Protein AF-A0AB39UW24-F1 (afdb_monomer_lite)

Foldseek 3Di:
DVVVVVLVVLLVDPDQQLVVLVVVCVVVVVVCPVVDDDDDDDPVVVVVCCCCVCPVVNPVSSVLSVVCNPDPCNVVSVLVVLVCLVVVVVVCCVPVVDDDDPVSVVVNVVSVVVSVVVVVVVVVD

InterPro domains:
  IPR000620 EamA domain [PF00892] (2-117)
  IPR037185 Multidrug transporter EmrE superfamily [SSF103481] (25-117)

Organism: NCBI:txid3142973

Radius of gyration: 18.62 Å; chains: 1; bounding box: 34×55×41 Å

pLDDT: mean 80.69, std 8.57, range [43.62, 92.12]

Secondary structure (DSSP, 8-state):
-HHHHHHHHHHH--S-HHHHHHHHHHHHHHHHHHHS---PPPHHHHHHHHHIIIIIIIIHHHHHHHHHHH-S-HHHHHHHHTTHHHHHHHHHHHHH-----HHHHHHHHHHHHHHHHHHHHHH--

Structure (mmCIF, N/CA/C/O backbone):
data_AF-A0AB39UW24-F1
#
_entry.id   AF-A0AB39UW24-F1
#
loop_
_atom_site.group_PDB
_atom_site.id
_atom_site.type_symbol
_atom_site.label_atom_id
_atom_site.label_alt_id
_atom_site.label_comp_id
_atom_site.label_asym_id
_atom_site.label_entity_id
_atom_site.label_seq_id
_atom_site.pdbx_PDB_ins_code
_atom_site.Cartn_x
_atom_site.Cartn_y
_atom_site.Cartn_z
_atom_site.occupancy
_atom_site.B_iso_or_equiv
_atom_site.auth_seq_id
_atom_site.auth_comp_id
_atom_site.auth_asym_id
_atom_site.auth_atom_id
_atom_site.pdbx_PDB_model_num
ATOM 1 N N . MET A 1 1 ? 14.152 2.242 6.340 1.00 67.06 1 MET A N 1
ATOM 2 C CA . MET A 1 1 ? 15.011 2.633 5.195 1.00 67.06 1 MET A CA 1
ATOM 3 C C . MET A 1 1 ? 14.634 1.920 3.902 1.00 67.06 1 MET A C 1
ATOM 5 O O . MET A 1 1 ? 14.429 2.619 2.922 1.00 67.06 1 MET A O 1
ATOM 9 N N . LEU A 1 2 ? 14.467 0.589 3.897 1.00 78.06 2 LEU A N 1
ATOM 10 C CA . LEU A 1 2 ? 14.086 -0.185 2.699 1.00 78.06 2 LEU A CA 1
ATOM 11 C C . LEU A 1 2 ? 12.838 0.356 1.983 1.00 78.06 2 LEU A C 1
ATOM 13 O O . LEU A 1 2 ? 12.879 0.581 0.783 1.00 78.06 2 LEU A O 1
ATOM 17 N N . TRP A 1 3 ? 11.774 0.664 2.732 1.00 74.75 3 TRP A N 1
ATOM 18 C CA . TRP A 1 3 ? 10.543 1.247 2.186 1.00 74.75 3 TRP A CA 1
ATOM 19 C C . TRP A 1 3 ? 10.775 2.591 1.479 1.00 74.75 3 TRP A C 1
ATOM 21 O O . TRP A 1 3 ? 10.417 2.765 0.322 1.00 74.75 3 TRP A O 1
ATOM 31 N N . ALA A 1 4 ? 11.425 3.545 2.150 1.00 77.31 4 ALA A N 1
ATOM 32 C CA . ALA A 1 4 ? 11.721 4.850 1.558 1.00 77.31 4 ALA A CA 1
ATOM 33 C C . ALA A 1 4 ? 12.664 4.731 0.347 1.00 77.31 4 ALA A C 1
ATOM 35 O O . ALA A 1 4 ? 12.454 5.399 -0.661 1.00 77.31 4 ALA A O 1
ATOM 36 N N . GLY A 1 5 ? 13.668 3.851 0.426 1.00 79.19 5 GLY A N 1
ATOM 37 C CA . GLY A 1 5 ? 14.586 3.568 -0.677 1.00 79.19 5 GLY A CA 1
ATOM 38 C C . GLY A 1 5 ? 13.876 2.974 -1.891 1.00 79.19 5 GLY A C 1
ATOM 39 O O . GLY A 1 5 ? 14.118 3.428 -3.006 1.00 79.19 5 GLY A O 1
ATOM 40 N N . TYR A 1 6 ? 12.949 2.039 -1.668 1.00 81.75 6 TYR A N 1
ATOM 41 C CA . TYR A 1 6 ? 12.094 1.481 -2.713 1.00 81.75 6 TYR A CA 1
ATOM 42 C C . TYR A 1 6 ? 11.327 2.584 -3.446 1.00 81.75 6 TYR A C 1
ATOM 44 O O . TYR A 1 6 ? 11.402 2.669 -4.667 1.00 81.75 6 TYR A O 1
ATOM 52 N N . TRP A 1 7 ? 10.662 3.487 -2.718 1.00 76.56 7 TRP A N 1
ATOM 53 C CA . TRP A 1 7 ? 9.908 4.578 -3.343 1.00 76.56 7 TRP A CA 1
ATOM 54 C C . TRP A 1 7 ? 10.796 5.533 -4.137 1.00 76.56 7 TRP A C 1
ATOM 56 O O . TRP A 1 7 ? 10.431 5.936 -5.239 1.00 76.56 7 TRP A O 1
ATOM 66 N N . ILE A 1 8 ? 11.980 5.862 -3.617 1.00 78.31 8 ILE A N 1
ATOM 67 C CA . ILE A 1 8 ? 12.952 6.705 -4.326 1.00 78.31 8 ILE A CA 1
ATOM 68 C C . ILE A 1 8 ? 13.434 6.014 -5.609 1.00 78.31 8 ILE A C 1
ATOM 70 O O . ILE A 1 8 ? 13.535 6.666 -6.649 1.00 78.31 8 ILE A O 1
ATOM 74 N N . ALA A 1 9 ? 13.708 4.709 -5.557 1.00 79.06 9 ALA A N 1
ATOM 75 C CA . ALA A 1 9 ? 14.074 3.925 -6.733 1.00 79.06 9 ALA A CA 1
ATOM 76 C C . ALA A 1 9 ? 12.922 3.870 -7.752 1.00 79.06 9 ALA A C 1
ATOM 78 O O . ALA A 1 9 ? 13.152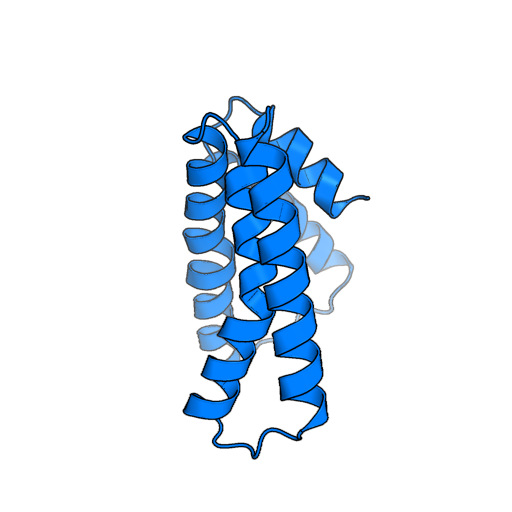 4.119 -8.930 1.00 79.06 9 ALA A O 1
ATOM 79 N N . CYS A 1 10 ? 11.682 3.664 -7.296 1.00 76.00 10 CYS A N 1
ATOM 80 C CA . CYS A 1 10 ? 10.484 3.642 -8.139 1.00 76.00 10 CYS A CA 1
ATOM 81 C C . CYS A 1 10 ? 10.245 4.972 -8.868 1.00 76.00 10 CYS A C 1
ATOM 83 O O . CYS A 1 10 ? 9.841 4.976 -10.025 1.00 76.00 10 CYS A O 1
ATOM 85 N N . VAL A 1 11 ? 10.514 6.109 -8.215 1.00 73.94 11 VAL A N 1
ATOM 86 C CA . VAL A 1 11 ? 10.411 7.438 -8.847 1.00 73.94 11 VAL A CA 1
ATOM 87 C C . VAL A 1 11 ? 11.488 7.641 -9.918 1.00 73.94 11 VAL A C 1
ATOM 89 O O . VAL A 1 11 ? 11.248 8.338 -10.902 1.00 73.94 11 VAL A O 1
ATOM 92 N N . ARG A 1 12 ? 12.669 7.035 -9.744 1.00 75.69 12 ARG A N 1
ATOM 93 C CA . ARG A 1 12 ? 13.775 7.104 -10.713 1.00 75.69 12 ARG A CA 1
ATOM 94 C C . ARG A 1 12 ? 13.624 6.128 -11.879 1.00 75.69 12 ARG A C 1
ATOM 96 O O . ARG A 1 12 ? 14.318 6.297 -12.876 1.00 75.69 12 ARG A O 1
ATOM 103 N N . ASP A 1 13 ? 12.755 5.128 -11.765 1.00 78.56 13 ASP A N 1
ATOM 104 C CA . ASP A 1 13 ? 12.553 4.134 -12.814 1.00 78.56 13 ASP A CA 1
ATOM 105 C C . ASP A 1 13 ? 11.731 4.728 -13.987 1.00 78.56 13 ASP A C 1
ATOM 107 O O . ASP A 1 13 ? 10.604 5.214 -13.799 1.00 78.56 13 ASP A O 1
ATOM 111 N N . PRO A 1 14 ? 12.271 4.739 -15.223 1.00 74.81 14 PRO A N 1
ATOM 112 C CA . PRO A 1 14 ? 11.542 5.211 -16.396 1.00 74.81 14 PRO A CA 1
ATOM 113 C C . PRO A 1 14 ? 10.427 4.252 -16.845 1.00 74.81 14 PRO A C 1
ATOM 115 O O . PRO A 1 14 ? 9.535 4.687 -17.584 1.00 74.81 14 PRO A O 1
ATOM 118 N N . ARG A 1 15 ? 10.427 2.991 -16.396 1.00 80.88 15 ARG A N 1
ATOM 119 C CA . ARG A 1 15 ? 9.470 1.965 -16.837 1.00 80.88 15 ARG A CA 1
ATOM 120 C C . ARG A 1 15 ? 8.017 2.308 -16.467 1.00 80.88 15 ARG A C 1
ATOM 122 O O . ARG A 1 15 ? 7.766 2.999 -15.473 1.00 80.88 15 ARG A O 1
ATOM 129 N N . PRO A 1 16 ? 7.029 1.832 -17.245 1.00 81.38 16 PRO A N 1
ATOM 130 C CA . PRO A 1 16 ? 5.624 1.897 -16.865 1.00 81.38 16 PRO A CA 1
ATOM 131 C C . PRO A 1 16 ? 5.368 1.212 -15.507 1.00 81.38 16 PRO A C 1
ATOM 133 O O . PRO A 1 16 ? 5.892 0.122 -15.267 1.00 81.38 16 PRO A O 1
ATOM 136 N N . PRO A 1 17 ? 4.523 1.782 -14.623 1.00 80.06 17 PRO A N 1
ATOM 137 C CA . PRO A 1 17 ? 4.255 1.218 -13.294 1.00 80.06 17 PRO A CA 1
ATOM 138 C C . PRO A 1 17 ? 3.759 -0.235 -13.309 1.00 80.06 17 PRO A C 1
ATOM 140 O O . PRO A 1 17 ? 4.081 -1.010 -12.414 1.00 80.06 17 PRO A O 1
ATOM 143 N N . VAL A 1 18 ? 2.999 -0.611 -14.342 1.00 84.06 18 VAL A N 1
ATOM 144 C CA . VAL A 1 18 ? 2.462 -1.969 -14.519 1.00 84.06 18 VAL A CA 1
ATOM 145 C C . VAL A 1 18 ? 3.581 -2.987 -14.756 1.00 84.06 18 VAL A C 1
ATOM 147 O O . VAL A 1 18 ? 3.549 -4.073 -14.183 1.00 84.06 18 VAL A O 1
ATOM 150 N N . GLU A 1 19 ? 4.602 -2.632 -15.541 1.00 84.06 19 GLU A N 1
ATOM 151 C CA . GLU A 1 19 ? 5.755 -3.504 -15.799 1.00 84.06 19 GLU A CA 1
ATOM 152 C C . GLU A 1 19 ? 6.600 -3.696 -14.537 1.00 84.06 19 GLU A C 1
ATOM 154 O O . GLU A 1 19 ? 7.004 -4.817 -14.222 1.00 84.06 19 GLU A O 1
ATOM 159 N N . GLY A 1 20 ? 6.811 -2.620 -13.770 1.00 82.69 20 GLY A N 1
ATOM 160 C CA . GLY A 1 20 ? 7.492 -2.697 -12.477 1.00 82.69 20 GLY A CA 1
ATOM 161 C C . GLY A 1 20 ? 6.737 -3.583 -11.483 1.00 82.69 20 GLY A C 1
ATOM 162 O O . GLY A 1 20 ? 7.339 -4.412 -10.801 1.00 82.69 20 GLY A O 1
ATOM 163 N N . LEU A 1 21 ? 5.408 -3.469 -11.427 1.00 83.19 21 LEU A N 1
ATOM 164 C CA . LEU A 1 21 ? 4.577 -4.314 -10.571 1.00 83.19 21 LEU A CA 1
ATOM 165 C C . LEU A 1 21 ? 4.634 -5.791 -10.997 1.00 83.19 21 LEU A C 1
ATOM 167 O O . LEU A 1 21 ? 4.812 -6.664 -10.148 1.00 83.19 21 LEU A O 1
ATOM 171 N N . PHE A 1 22 ? 4.563 -6.075 -12.301 1.00 87.25 22 PHE A N 1
ATOM 172 C CA . PHE A 1 22 ? 4.691 -7.435 -12.828 1.00 87.25 22 PHE A CA 1
ATOM 173 C C . PHE A 1 22 ? 6.037 -8.072 -12.453 1.00 87.25 22 PHE A C 1
ATOM 175 O O . PHE A 1 22 ? 6.073 -9.217 -12.007 1.00 87.25 22 PHE A O 1
ATOM 182 N N . GLN A 1 23 ? 7.137 -7.322 -12.553 1.00 85.19 23 GLN A N 1
ATOM 183 C CA . GLN A 1 23 ? 8.465 -7.797 -12.147 1.00 85.19 23 GLN A CA 1
ATOM 184 C C . GLN A 1 23 ? 8.556 -8.076 -10.641 1.00 85.19 23 GLN A C 1
ATOM 186 O O . GLN A 1 23 ? 9.157 -9.076 -10.245 1.00 85.19 23 GLN A O 1
ATOM 191 N N . ASN A 1 24 ? 7.925 -7.241 -9.807 1.00 86.56 24 ASN A N 1
ATOM 192 C CA . ASN A 1 24 ? 7.846 -7.487 -8.365 1.00 86.56 24 ASN A CA 1
ATOM 193 C C . ASN A 1 24 ? 7.109 -8.800 -8.067 1.00 86.56 24 ASN A C 1
ATOM 195 O O . ASN A 1 24 ? 7.619 -9.609 -7.295 1.00 86.56 24 ASN A O 1
ATOM 199 N N . PHE A 1 25 ? 5.968 -9.064 -8.716 1.00 86.69 25 PHE A N 1
ATOM 200 C CA . PHE A 1 25 ? 5.264 -10.344 -8.568 1.00 86.69 25 PHE A CA 1
ATOM 201 C C . PHE A 1 25 ? 6.088 -11.527 -9.084 1.00 86.69 25 PHE A C 1
ATOM 203 O O . PHE A 1 25 ? 6.168 -12.553 -8.408 1.00 86.69 25 PHE A O 1
ATOM 210 N N . LEU A 1 26 ? 6.750 -11.379 -10.234 1.00 90.19 26 LEU A N 1
ATOM 211 C CA . LEU A 1 26 ? 7.577 -12.431 -10.825 1.00 90.19 26 LEU A CA 1
ATOM 212 C C . LEU A 1 26 ? 8.752 -12.826 -9.919 1.00 90.19 26 LEU A C 1
ATOM 214 O O . LEU A 1 26 ? 9.105 -13.999 -9.868 1.00 90.19 26 LEU A O 1
ATOM 218 N N . MET A 1 27 ? 9.340 -11.872 -9.191 1.00 88.94 27 MET A N 1
ATOM 219 C CA . MET A 1 27 ? 10.379 -12.163 -8.198 1.00 88.94 27 MET A CA 1
ATOM 220 C C . MET A 1 27 ? 9.814 -12.652 -6.860 1.00 88.94 27 MET A C 1
ATOM 222 O O . MET A 1 27 ? 10.409 -13.526 -6.230 1.00 88.94 27 MET A O 1
ATOM 226 N N . ALA A 1 28 ? 8.670 -12.123 -6.423 1.00 87.38 28 ALA A N 1
ATOM 227 C CA . ALA A 1 28 ? 8.075 -12.473 -5.137 1.00 87.38 28 ALA A CA 1
ATOM 228 C C . ALA A 1 28 ? 7.497 -13.896 -5.116 1.00 87.38 28 ALA A C 1
ATOM 230 O O . ALA A 1 28 ? 7.687 -14.599 -4.130 1.00 87.38 28 ALA A O 1
ATOM 231 N N . ILE A 1 29 ? 6.834 -14.349 -6.186 1.00 87.62 29 ILE A N 1
ATOM 232 C CA . ILE A 1 29 ? 6.206 -15.683 -6.260 1.00 87.62 29 ILE A CA 1
ATOM 233 C C . ILE A 1 29 ? 7.201 -16.835 -6.014 1.00 87.62 29 ILE A C 1
ATOM 235 O O . ILE A 1 29 ? 6.939 -17.641 -5.120 1.00 87.62 29 ILE A O 1
ATOM 239 N N . PRO A 1 30 ? 8.336 -16.954 -6.736 1.00 88.06 30 PRO A N 1
ATOM 240 C CA . PRO A 1 30 ? 9.279 -18.046 -6.508 1.00 88.06 30 PRO A CA 1
ATOM 241 C C . PRO A 1 30 ? 9.942 -17.944 -5.134 1.00 88.06 30 PRO A C 1
ATOM 243 O O . PRO A 1 30 ? 10.154 -18.964 -4.485 1.00 88.06 30 PRO A O 1
ATOM 246 N N . LEU A 1 31 ? 10.215 -16.727 -4.651 1.00 88.38 31 LEU A N 1
ATOM 247 C CA . LEU A 1 31 ? 10.762 -16.531 -3.312 1.00 88.38 31 LEU A CA 1
ATOM 248 C C . LEU A 1 31 ? 9.765 -17.000 -2.241 1.00 88.38 31 LEU A C 1
ATOM 250 O O . LEU A 1 31 ? 10.136 -17.745 -1.341 1.00 88.38 31 LEU A O 1
ATOM 254 N N . LEU A 1 32 ? 8.487 -16.646 -2.368 1.00 87.31 32 LEU A N 1
ATOM 255 C CA . LEU A 1 32 ? 7.432 -17.112 -1.468 1.00 87.31 32 LEU A CA 1
ATOM 256 C C . LEU A 1 32 ? 7.263 -18.633 -1.525 1.00 87.31 32 LEU A C 1
ATOM 258 O O . LEU A 1 32 ? 7.122 -19.257 -0.478 1.00 87.31 32 LEU A O 1
ATOM 262 N N . ALA A 1 33 ? 7.338 -19.238 -2.712 1.00 85.50 33 ALA A N 1
ATOM 263 C CA . ALA A 1 33 ? 7.214 -20.686 -2.886 1.00 85.50 33 ALA A CA 1
ATOM 264 C C . ALA A 1 33 ? 8.337 -21.486 -2.198 1.00 85.50 33 ALA A C 1
ATOM 266 O O . ALA A 1 33 ? 8.116 -22.627 -1.799 1.00 85.50 33 ALA A O 1
ATOM 267 N N . VAL A 1 34 ? 9.531 -20.901 -2.040 1.00 88.31 34 VAL A N 1
ATOM 268 C CA . VAL A 1 34 ? 10.648 -21.532 -1.311 1.00 88.31 34 VAL A CA 1
ATOM 269 C C . VAL A 1 34 ? 10.438 -21.479 0.205 1.00 88.31 34 VAL A C 1
ATOM 271 O O . VAL A 1 34 ? 10.807 -22.415 0.911 1.00 88.31 34 VAL A O 1
ATOM 274 N N . TRP A 1 35 ? 9.858 -20.392 0.714 1.00 86.81 35 TRP A N 1
ATOM 275 C CA . TRP A 1 35 ? 9.751 -20.135 2.155 1.00 86.81 35 TRP A CA 1
ATOM 276 C C . TRP A 1 35 ? 8.430 -20.601 2.774 1.00 86.81 35 TRP A C 1
ATOM 278 O O . TRP A 1 35 ? 8.380 -20.883 3.972 1.00 86.81 35 TRP A O 1
ATOM 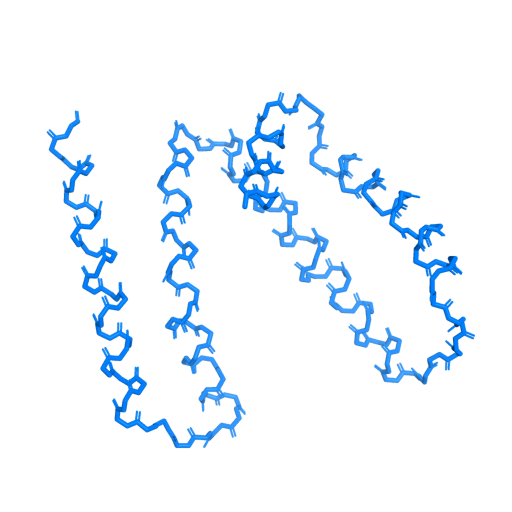288 N N . VAL A 1 36 ? 7.363 -20.697 1.982 1.00 86.50 36 VAL A N 1
ATOM 289 C CA . VAL A 1 36 ? 6.023 -21.064 2.447 1.00 86.50 36 VAL A CA 1
ATOM 290 C C . VAL A 1 36 ? 5.667 -22.458 1.947 1.00 86.50 36 VAL A C 1
ATOM 292 O O . VAL A 1 36 ? 5.787 -22.762 0.764 1.00 86.50 36 VAL A O 1
ATOM 295 N N . ARG A 1 37 ? 5.173 -23.314 2.849 1.00 83.81 37 ARG A N 1
ATOM 296 C CA . ARG A 1 37 ? 4.556 -24.591 2.468 1.00 83.81 37 ARG A CA 1
ATOM 297 C C . ARG A 1 37 ? 3.253 -24.289 1.716 1.00 83.81 37 ARG A C 1
ATOM 299 O O . ARG A 1 37 ? 2.363 -23.691 2.323 1.00 83.81 37 ARG A O 1
ATOM 306 N N . PRO A 1 38 ? 3.106 -24.688 0.441 1.00 77.44 38 PRO A N 1
ATOM 307 C CA . PRO A 1 38 ? 1.863 -24.467 -0.279 1.00 77.44 38 PRO A CA 1
ATOM 308 C C . PRO A 1 38 ? 0.744 -25.265 0.396 1.00 77.44 38 PRO A C 1
ATOM 310 O O . PRO A 1 38 ? 0.779 -26.493 0.451 1.00 77.44 38 PRO A O 1
ATOM 313 N N . GLN A 1 39 ? -0.231 -24.539 0.930 1.00 81.88 39 GLN A N 1
ATOM 314 C CA . GLN A 1 39 ? -1.491 -25.071 1.431 1.00 81.88 39 GLN A CA 1
ATOM 315 C C . GLN A 1 39 ? -2.598 -24.645 0.471 1.00 81.88 39 GLN A C 1
ATOM 317 O O . GLN A 1 39 ? -2.591 -23.512 -0.014 1.00 81.88 39 GLN A O 1
ATOM 322 N N . TRP A 1 40 ? -3.524 -25.552 0.173 1.00 82.19 40 TRP A N 1
ATOM 323 C CA . TRP A 1 40 ? -4.673 -25.235 -0.665 1.00 82.19 40 TRP A CA 1
ATOM 324 C C . TRP A 1 40 ? -5.617 -24.323 0.122 1.00 82.19 40 TRP A C 1
ATOM 326 O O . TRP A 1 40 ? -6.077 -24.732 1.188 1.00 82.19 40 TRP A O 1
ATOM 336 N N . PRO A 1 41 ? -5.865 -23.086 -0.341 1.00 84.31 41 PRO A N 1
ATOM 337 C CA . P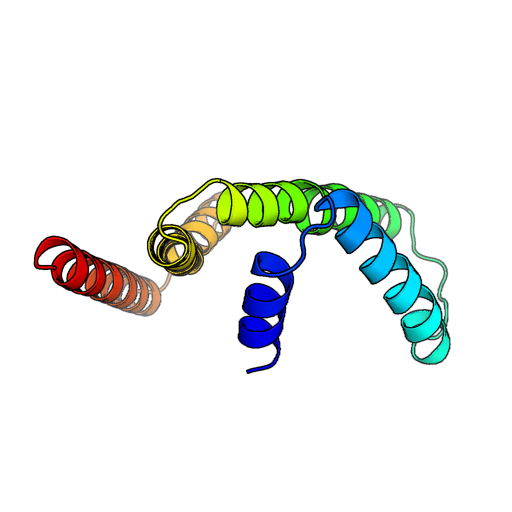RO A 1 41 ? -6.746 -22.175 0.367 1.00 84.31 41 PRO A CA 1
ATOM 338 C C . PRO A 1 41 ? -8.206 -22.587 0.172 1.00 84.31 41 PRO A C 1
ATOM 340 O O . PRO A 1 41 ? -8.602 -23.023 -0.911 1.00 84.31 41 PRO A O 1
ATOM 343 N N . ASP A 1 42 ? -9.022 -22.365 1.198 1.00 92.06 42 ASP A N 1
ATOM 344 C CA . ASP A 1 42 ? -10.472 -22.447 1.061 1.00 92.06 42 ASP A CA 1
ATOM 345 C C . ASP A 1 42 ? -10.993 -21.361 0.103 1.00 92.06 42 ASP A C 1
ATOM 347 O O . ASP A 1 42 ? -10.377 -20.307 -0.078 1.00 92.06 42 ASP A O 1
ATOM 351 N N . LEU A 1 43 ? -12.175 -21.581 -0.481 1.00 91.25 43 LEU A N 1
ATOM 352 C CA . LEU A 1 43 ? -12.830 -20.634 -1.399 1.00 91.25 43 LEU A CA 1
ATOM 353 C C . LEU A 1 43 ? -12.911 -19.186 -0.862 1.00 91.25 43 LEU A C 1
ATOM 355 O O . LEU A 1 43 ? -12.573 -18.268 -1.614 1.00 91.25 43 LEU A O 1
ATOM 359 N N . PRO A 1 44 ? -13.287 -18.935 0.411 1.00 92.06 44 PRO A N 1
ATOM 360 C CA . PRO A 1 44 ? -13.292 -17.580 0.966 1.00 92.06 44 PRO A CA 1
ATOM 361 C C . PRO A 1 44 ? -11.890 -16.968 1.055 1.00 92.06 44 PRO A C 1
ATOM 363 O O . PRO A 1 44 ? -11.713 -15.781 0.783 1.00 92.06 44 PRO A O 1
ATOM 366 N N . ALA A 1 45 ? -10.883 -17.779 1.393 1.00 88.12 45 ALA A N 1
ATOM 367 C CA . ALA A 1 45 ? -9.496 -17.333 1.466 1.00 88.12 45 ALA A CA 1
ATOM 368 C C . ALA A 1 45 ? -8.956 -16.976 0.073 1.00 88.12 45 ALA A C 1
ATOM 370 O O . ALA A 1 45 ? -8.275 -15.963 -0.081 1.00 88.12 45 ALA A O 1
ATOM 371 N N . LEU A 1 46 ? -9.319 -17.749 -0.956 1.00 90.06 46 LEU A N 1
ATOM 372 C CA . LEU A 1 46 ? -8.975 -17.445 -2.343 1.00 90.06 46 LEU A CA 1
ATOM 373 C C . LEU A 1 46 ? -9.641 -16.146 -2.824 1.00 90.06 46 LEU A C 1
ATOM 375 O O . LEU A 1 46 ? -8.9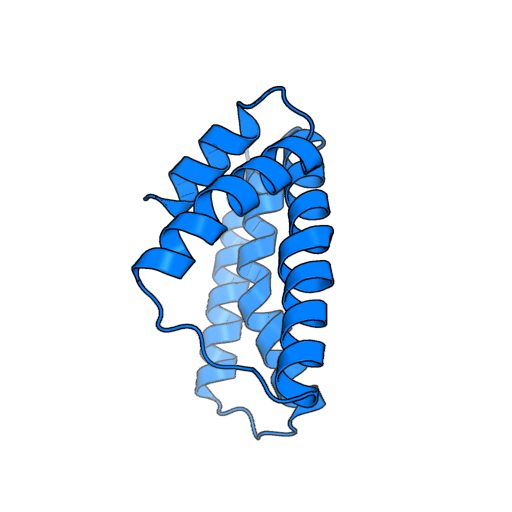77 -15.307 -3.431 1.00 90.06 46 LEU A O 1
ATOM 379 N N . ALA A 1 47 ? -10.929 -15.953 -2.526 1.00 92.12 47 ALA A N 1
ATOM 380 C CA . ALA A 1 47 ? -11.650 -14.732 -2.883 1.00 92.12 47 ALA A CA 1
ATOM 381 C C . ALA A 1 47 ? -11.047 -13.489 -2.202 1.00 92.12 47 ALA A C 1
ATOM 383 O O . ALA A 1 47 ? -10.833 -12.469 -2.859 1.00 92.12 47 ALA A O 1
ATOM 384 N N . GLY A 1 48 ? -10.704 -13.593 -0.913 1.00 91.12 48 GLY A N 1
ATOM 385 C CA . GLY A 1 48 ? -10.014 -12.530 -0.179 1.00 91.12 48 GLY A CA 1
ATOM 386 C C . GLY A 1 48 ? -8.629 -12.224 -0.754 1.00 91.12 48 GLY A C 1
ATOM 387 O O . GLY A 1 48 ? -8.299 -11.061 -0.976 1.00 91.12 48 GLY A O 1
ATOM 388 N N . ALA A 1 49 ? -7.843 -13.256 -1.074 1.00 88.25 49 ALA A N 1
ATOM 389 C CA . ALA A 1 49 ? -6.522 -13.091 -1.679 1.00 88.25 49 ALA A CA 1
ATOM 390 C C . ALA A 1 49 ? -6.587 -12.407 -3.054 1.00 88.25 49 ALA A C 1
ATOM 392 O O . ALA A 1 49 ? -5.769 -11.533 -3.341 1.00 88.25 49 ALA A O 1
ATOM 393 N N . LEU A 1 50 ? -7.574 -12.755 -3.886 1.00 89.94 50 LEU A N 1
ATOM 394 C CA . LEU A 1 50 ? -7.802 -12.093 -5.173 1.00 89.94 50 LEU A CA 1
ATOM 395 C C . LEU A 1 50 ? -8.211 -10.629 -4.993 1.00 89.94 50 LEU A C 1
ATOM 397 O O . LEU A 1 50 ? -7.681 -9.764 -5.687 1.00 89.94 50 LEU A O 1
ATOM 401 N N . TYR A 1 51 ? -9.103 -10.334 -4.044 1.00 91.81 51 TYR A N 1
ATOM 402 C CA . TYR A 1 51 ? -9.510 -8.961 -3.750 1.00 91.81 51 TYR A CA 1
ATOM 403 C C . TYR A 1 51 ? -8.319 -8.101 -3.300 1.00 91.81 51 TYR A C 1
ATOM 405 O O . TYR A 1 51 ? -8.040 -7.070 -3.914 1.00 91.81 51 TYR A O 1
ATOM 413 N N . VAL A 1 52 ? -7.568 -8.555 -2.293 1.00 89.88 52 VAL A N 1
ATOM 414 C CA . VAL A 1 52 ? -6.395 -7.838 -1.764 1.00 89.88 52 VAL A CA 1
ATOM 415 C C . VAL A 1 52 ? -5.305 -7.711 -2.832 1.00 89.88 52 VAL A C 1
ATOM 417 O O . VAL A 1 52 ? -4.738 -6.636 -3.029 1.00 89.88 52 VAL A O 1
ATOM 420 N N . GLY A 1 53 ? -5.032 -8.785 -3.575 1.00 88.31 53 GLY A N 1
ATOM 421 C CA . GLY A 1 53 ? -4.016 -8.795 -4.625 1.00 88.31 53 GLY A CA 1
ATOM 422 C C . GLY A 1 53 ? -4.340 -7.842 -5.776 1.00 88.31 53 GLY A C 1
ATOM 423 O O . GLY A 1 53 ? -3.483 -7.062 -6.188 1.00 88.31 53 GLY A O 1
ATOM 424 N N . CYS A 1 54 ? -5.575 -7.864 -6.284 1.00 88.00 54 CYS A N 1
ATOM 425 C CA . CYS A 1 54 ? -5.970 -7.036 -7.422 1.00 88.00 54 CYS A CA 1
ATOM 426 C C . CYS A 1 54 ? -6.253 -5.584 -7.029 1.00 88.00 54 CYS A C 1
ATOM 428 O O . CYS A 1 54 ? -5.762 -4.676 -7.700 1.00 88.00 54 CYS A O 1
ATOM 430 N N . PHE A 1 55 ? -7.030 -5.343 -5.971 1.00 88.06 55 PHE A N 1
ATOM 431 C CA . PHE A 1 55 ? -7.454 -3.991 -5.605 1.00 88.06 55 PHE A CA 1
ATOM 432 C C . PHE A 1 55 ? -6.436 -3.292 -4.708 1.00 88.06 55 PHE A C 1
ATOM 434 O O . PHE A 1 55 ? -5.929 -2.232 -5.083 1.00 88.06 55 PHE A O 1
ATOM 441 N N . GLU A 1 56 ? -6.107 -3.867 -3.552 1.00 84.12 56 GLU A N 1
ATOM 442 C CA . GLU A 1 56 ? -5.267 -3.184 -2.559 1.00 84.12 56 GLU A CA 1
ATOM 443 C C . GLU A 1 56 ? -3.804 -3.098 -2.995 1.00 84.12 56 GLU A C 1
ATOM 445 O O . GLU A 1 56 ? -3.209 -2.024 -2.953 1.00 84.12 56 GLU A O 1
ATOM 450 N N . MET A 1 57 ? -3.225 -4.201 -3.465 1.00 83.94 57 MET A N 1
ATOM 451 C CA . MET A 1 57 ? -1.803 -4.245 -3.826 1.00 83.94 57 MET A CA 1
ATOM 452 C C . MET A 1 57 ? -1.549 -4.045 -5.323 1.00 83.94 57 MET A C 1
ATOM 454 O O . MET A 1 57 ? -0.454 -3.643 -5.705 1.00 83.94 57 MET A O 1
ATOM 458 N N . GLY A 1 58 ? -2.538 -4.290 -6.183 1.00 86.50 58 GLY A N 1
ATOM 459 C CA . GLY A 1 58 ? -2.413 -4.125 -7.630 1.00 86.50 58 GLY A CA 1
ATOM 460 C C . GLY A 1 58 ? -2.776 -2.716 -8.093 1.00 86.50 58 GLY A C 1
ATOM 461 O O . GLY A 1 58 ? -1.914 -1.871 -8.349 1.00 86.50 58 GLY A O 1
ATOM 462 N N . LEU A 1 59 ? -4.080 -2.459 -8.198 1.00 87.38 59 LEU A N 1
ATOM 463 C CA . LEU A 1 59 ? -4.636 -1.220 -8.737 1.00 87.38 59 LEU A CA 1
ATOM 464 C C . LEU A 1 59 ? -4.216 0.002 -7.917 1.00 87.38 59 LEU A C 1
ATOM 466 O O . LEU A 1 59 ? -3.723 0.981 -8.479 1.00 87.38 59 LEU A O 1
ATOM 470 N N . THR A 1 60 ? -4.370 -0.060 -6.592 1.00 86.75 60 THR A N 1
ATOM 471 C CA . THR A 1 60 ? -4.035 1.066 -5.705 1.00 86.75 60 THR A CA 1
ATOM 472 C C . THR A 1 60 ? -2.550 1.418 -5.799 1.00 86.75 60 THR A C 1
ATOM 474 O O . THR A 1 60 ? -2.185 2.593 -5.801 1.00 86.75 60 THR A O 1
ATOM 477 N N . PHE A 1 61 ? -1.687 0.416 -5.970 1.00 83.94 61 PHE A N 1
ATOM 478 C CA . PHE A 1 61 ? -0.250 0.615 -6.109 1.00 83.94 61 PHE A CA 1
ATOM 479 C C . PHE A 1 61 ? 0.129 1.272 -7.437 1.00 83.94 61 PHE A C 1
ATOM 481 O O . PHE A 1 61 ? 0.917 2.218 -7.460 1.00 83.94 61 PHE A O 1
ATOM 488 N N . VAL A 1 62 ? -0.477 0.829 -8.544 1.00 85.31 62 VAL A N 1
ATOM 489 C CA . VAL A 1 62 ? -0.296 1.465 -9.859 1.00 85.31 62 VAL A CA 1
ATOM 490 C C . VAL A 1 62 ? -0.760 2.917 -9.822 1.00 85.31 62 VAL A C 1
ATOM 492 O O . VAL A 1 62 ? -0.039 3.795 -10.303 1.00 85.31 62 VAL A O 1
ATOM 495 N N . LEU A 1 63 ? -1.925 3.189 -9.227 1.00 85.62 63 LEU A N 1
ATOM 496 C CA . LEU A 1 63 ? -2.441 4.550 -9.058 1.00 85.62 63 LEU A CA 1
ATOM 497 C C . LEU A 1 63 ? -1.488 5.406 -8.224 1.00 85.62 63 LEU A C 1
ATOM 499 O O . LEU A 1 63 ? -1.185 6.537 -8.600 1.00 85.62 63 LEU A O 1
ATOM 503 N N . TRP A 1 64 ? -0.966 4.853 -7.133 1.00 84.00 64 TRP A N 1
ATOM 504 C CA . TRP A 1 64 ? -0.032 5.538 -6.253 1.00 84.00 64 TRP A CA 1
ATOM 505 C C . TRP A 1 64 ? 1.297 5.879 -6.947 1.00 84.00 64 TRP A C 1
ATOM 507 O O . TRP A 1 64 ? 1.724 7.037 -6.930 1.00 84.00 64 TRP A O 1
ATOM 517 N N . VAL A 1 65 ? 1.931 4.911 -7.621 1.00 79.88 65 VAL A N 1
ATOM 518 C CA . VAL A 1 65 ? 3.167 5.150 -8.391 1.00 79.88 65 VAL A CA 1
ATOM 519 C C . VAL A 1 65 ? 2.909 6.165 -9.506 1.00 79.88 65 VAL A C 1
ATOM 521 O O . VAL A 1 65 ? 3.714 7.072 -9.719 1.00 79.88 65 VAL A O 1
ATOM 524 N N . SER A 1 66 ? 1.771 6.060 -10.193 1.00 81.44 66 SER A N 1
ATOM 525 C CA . SER A 1 66 ? 1.386 7.009 -11.244 1.00 81.44 66 SER A CA 1
ATOM 526 C C . SER A 1 66 ? 1.221 8.424 -10.688 1.00 81.44 66 SER A C 1
ATOM 528 O O . SER A 1 66 ? 1.750 9.375 -11.263 1.00 81.44 66 SER A O 1
ATOM 530 N N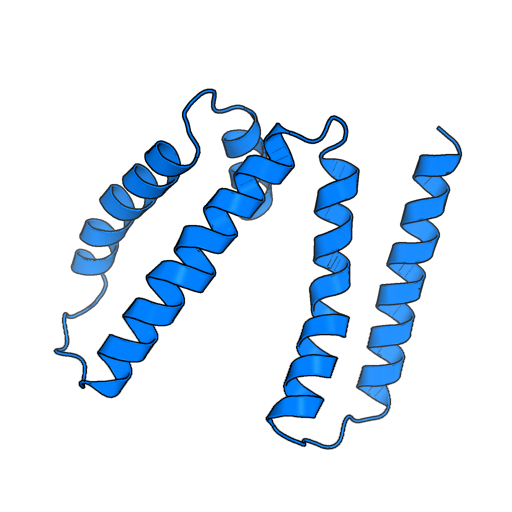 . ALA A 1 67 ? 0.565 8.576 -9.535 1.00 82.19 67 ALA A N 1
ATOM 531 C CA . ALA A 1 67 ? 0.401 9.863 -8.867 1.00 82.19 67 ALA A CA 1
ATOM 532 C C . ALA A 1 67 ? 1.754 10.474 -8.469 1.00 82.19 67 ALA A C 1
ATOM 534 O O . ALA A 1 67 ? 1.979 11.666 -8.702 1.00 82.19 67 ALA A O 1
ATOM 535 N N . LEU A 1 68 ? 2.675 9.660 -7.935 1.00 78.31 68 LEU A N 1
ATOM 536 C CA . LEU A 1 68 ? 4.034 10.094 -7.597 1.00 78.31 68 LEU A CA 1
ATOM 537 C C . LEU A 1 68 ? 4.810 10.609 -8.817 1.00 78.31 68 LEU A C 1
ATOM 539 O O . LEU A 1 68 ? 5.532 11.594 -8.684 1.00 78.31 68 LEU A O 1
ATOM 543 N N . ARG A 1 69 ? 4.647 9.988 -9.993 1.00 74.19 69 ARG A N 1
ATOM 544 C CA . ARG A 1 69 ? 5.312 10.421 -11.239 1.00 74.19 69 ARG A CA 1
ATOM 545 C C . ARG A 1 69 ? 4.682 11.674 -11.850 1.00 74.19 69 ARG A C 1
ATOM 547 O O . ARG A 1 69 ? 5.393 12.493 -12.421 1.00 74.19 69 ARG A O 1
ATOM 554 N N . LEU A 1 70 ? 3.361 11.828 -11.741 1.00 75.56 70 LEU A N 1
ATOM 555 C CA . LEU A 1 70 ? 2.626 12.967 -12.310 1.00 75.56 70 LEU A CA 1
ATOM 556 C C . LEU A 1 70 ? 2.761 14.249 -11.477 1.00 75.56 70 LEU A C 1
ATOM 558 O O . LEU A 1 70 ? 2.579 15.355 -11.987 1.00 75.56 70 LEU A O 1
ATOM 562 N N . THR A 1 71 ? 3.071 14.127 -10.189 1.00 75.81 71 THR A N 1
ATOM 563 C CA . THR A 1 71 ? 3.193 15.275 -9.292 1.00 75.81 71 THR A CA 1
ATOM 564 C C . THR A 1 71 ? 4.601 15.868 -9.308 1.00 75.81 71 THR A C 1
ATOM 566 O O . THR A 1 71 ? 5.580 15.198 -9.000 1.00 75.81 71 THR A O 1
ATOM 569 N N . ARG A 1 72 ? 4.699 17.185 -9.541 1.00 61.53 72 ARG A N 1
ATOM 570 C CA . ARG A 1 72 ? 5.966 17.948 -9.462 1.00 61.53 72 ARG A CA 1
ATOM 571 C C . ARG A 1 72 ? 6.607 17.965 -8.067 1.00 61.53 72 ARG A C 1
ATOM 573 O O . ARG A 1 72 ? 7.804 18.195 -7.947 1.00 61.53 72 ARG A O 1
ATOM 580 N N . HIS A 1 73 ? 5.826 17.725 -7.014 1.00 67.69 73 HIS A N 1
ATOM 581 C CA . HIS A 1 73 ? 6.276 17.743 -5.620 1.00 67.69 73 HIS A CA 1
ATOM 582 C C . HIS A 1 73 ? 5.917 16.436 -4.906 1.00 67.69 73 HIS A C 1
ATOM 584 O O . HIS A 1 73 ? 4.921 16.380 -4.182 1.00 67.69 73 HIS A O 1
ATOM 590 N N . ALA A 1 74 ? 6.718 15.380 -5.085 1.00 68.12 74 ALA A N 1
ATOM 591 C CA . ALA A 1 74 ? 6.497 14.078 -4.436 1.00 68.12 74 ALA A CA 1
ATOM 592 C C . ALA A 1 74 ? 6.297 14.199 -2.908 1.00 68.12 74 ALA A C 1
ATOM 594 O O . ALA A 1 74 ? 5.474 13.498 -2.324 1.00 68.12 74 ALA A O 1
ATOM 595 N N . ALA A 1 75 ? 6.953 15.180 -2.273 1.00 66.31 75 ALA A N 1
ATOM 596 C CA . ALA A 1 75 ? 6.773 15.512 -0.860 1.00 66.31 75 ALA A CA 1
ATOM 597 C C . ALA A 1 75 ? 5.320 15.870 -0.479 1.00 66.31 75 ALA A C 1
ATOM 599 O O . ALA A 1 75 ? 4.893 15.585 0.640 1.00 66.31 75 ALA A O 1
ATOM 600 N N . ARG A 1 76 ? 4.535 16.466 -1.389 1.00 66.56 76 ARG A N 1
ATOM 601 C CA . ARG A 1 76 ? 3.125 16.810 -1.145 1.00 66.56 76 ARG A CA 1
ATOM 602 C C . ARG A 1 76 ? 2.235 15.564 -1.139 1.00 66.56 76 ARG A C 1
ATOM 604 O O . ARG A 1 76 ? 1.352 15.483 -0.292 1.00 66.56 76 ARG A O 1
ATOM 611 N N . ILE A 1 77 ? 2.494 14.591 -2.016 1.00 73.81 77 ILE A N 1
ATOM 612 C CA . ILE A 1 77 ? 1.778 13.303 -2.025 1.00 73.81 77 ILE A CA 1
ATOM 613 C C . ILE A 1 77 ? 2.132 12.478 -0.787 1.00 73.81 77 ILE A C 1
ATOM 6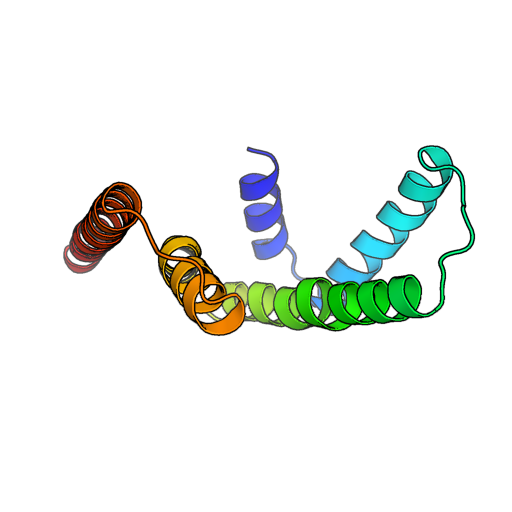15 O O . ILE A 1 77 ? 1.234 11.980 -0.114 1.00 73.81 77 ILE A O 1
ATOM 619 N N . SER A 1 78 ? 3.413 12.392 -0.422 1.00 71.88 78 SER A N 1
ATOM 620 C CA . SER A 1 78 ? 3.841 11.612 0.749 1.00 71.88 78 SER A CA 1
ATOM 621 C C . SER A 1 78 ? 3.226 12.107 2.062 1.00 71.88 78 SER A C 1
ATOM 623 O O . SER A 1 78 ? 3.051 11.326 2.992 1.00 71.88 78 SER A O 1
ATOM 625 N N . ARG A 1 79 ? 2.833 13.386 2.140 1.00 72.19 79 ARG A N 1
ATOM 626 C CA . ARG A 1 79 ? 2.108 13.933 3.298 1.00 72.19 79 ARG A CA 1
ATOM 627 C C . ARG A 1 79 ? 0.701 13.370 3.460 1.00 72.19 79 ARG A C 1
ATOM 629 O O . ARG A 1 79 ? 0.228 13.276 4.586 1.00 72.19 79 ARG A O 1
ATOM 636 N N . LEU A 1 80 ? 0.050 12.978 2.365 1.00 75.50 80 LEU A N 1
ATOM 637 C CA . LEU A 1 80 ? -1.290 12.386 2.402 1.00 75.50 80 LEU A CA 1
ATOM 638 C C . LEU A 1 80 ? -1.282 11.003 3.065 1.00 75.50 80 LEU A C 1
ATOM 640 O O . LEU A 1 80 ? -2.281 10.617 3.661 1.00 75.50 80 LEU A O 1
ATOM 644 N N . ILE A 1 81 ? -0.145 10.295 3.057 1.00 80.25 81 ILE A N 1
ATOM 645 C CA . ILE A 1 81 ? 0.004 9.011 3.764 1.00 80.25 81 ILE A CA 1
ATOM 646 C C . ILE A 1 81 ? -0.183 9.195 5.272 1.00 80.25 81 ILE A C 1
ATOM 648 O O . ILE A 1 81 ? -0.774 8.340 5.924 1.00 80.25 81 ILE A O 1
ATOM 652 N N . PHE A 1 82 ? 0.251 10.324 5.839 1.00 78.62 82 PHE A N 1
ATOM 653 C CA . PHE A 1 82 ? 0.054 10.609 7.264 1.00 78.62 82 PHE A CA 1
ATOM 654 C C . PHE A 1 82 ? -1.410 10.876 7.631 1.00 78.62 82 PHE A C 1
ATOM 656 O O . PHE A 1 82 ? -1.746 10.878 8.811 1.00 78.62 82 PHE A O 1
ATOM 663 N N . LEU A 1 83 ? -2.288 11.051 6.640 1.00 79.81 83 LEU A N 1
ATOM 664 C CA . LEU A 1 83 ? -3.732 11.094 6.844 1.00 79.81 83 LEU A CA 1
ATOM 665 C C . LEU A 1 83 ? -4.364 9.689 6.853 1.00 79.81 83 LEU A C 1
ATOM 667 O O . LEU A 1 83 ? -5.518 9.546 7.243 1.00 79.81 83 LEU A O 1
ATOM 671 N N . SER A 1 84 ? -3.621 8.647 6.465 1.00 85.31 84 SER A N 1
ATOM 672 C CA . SER A 1 84 ? -4.110 7.264 6.480 1.00 85.31 84 SER A CA 1
ATOM 673 C C . SER A 1 84 ? -4.516 6.790 7.883 1.00 85.31 84 SER A C 1
ATOM 675 O O . SER A 1 84 ? -5.640 6.317 8.006 1.00 85.31 84 SER A O 1
ATOM 677 N N . PRO A 1 85 ? -3.719 6.971 8.962 1.00 82.31 85 PRO A N 1
ATOM 678 C CA . PRO A 1 85 ? -4.115 6.531 10.303 1.00 82.31 85 PRO A CA 1
ATOM 679 C C . PRO A 1 85 ? -5.453 7.105 10.813 1.00 82.31 85 PRO A C 1
ATOM 681 O O . PRO A 1 85 ? -6.272 6.319 11.280 1.00 82.31 85 PRO A O 1
ATOM 684 N N . PRO A 1 86 ? -5.740 8.424 10.721 1.00 83.50 86 PRO A N 1
ATOM 685 C CA . PRO A 1 86 ? -7.058 8.936 11.092 1.00 83.50 86 PRO A CA 1
ATOM 686 C C . PRO A 1 86 ? -8.181 8.353 10.231 1.00 83.50 86 PRO A C 1
ATOM 688 O O . PRO A 1 86 ? -9.211 7.945 10.761 1.00 83.50 86 PRO A O 1
ATOM 691 N N . LEU A 1 87 ? -7.986 8.304 8.910 1.00 83.94 87 LEU A N 1
ATOM 692 C CA . LEU A 1 87 ? -9.010 7.834 7.976 1.00 83.94 87 LEU A CA 1
ATOM 693 C C . LEU A 1 87 ? -9.313 6.344 8.148 1.00 83.94 87 LEU A C 1
ATOM 695 O O . LEU A 1 87 ? -10.483 5.967 8.177 1.00 83.94 87 LEU A O 1
ATOM 699 N N . SER A 1 88 ? -8.284 5.504 8.289 1.00 83.94 88 SER A N 1
ATOM 700 C CA . SER A 1 88 ? -8.458 4.066 8.500 1.00 83.94 88 SER A CA 1
ATOM 701 C C . SER A 1 88 ? -9.192 3.800 9.806 1.00 83.94 88 SER A C 1
ATOM 703 O O . SER A 1 88 ? -10.077 2.953 9.848 1.00 83.94 88 SER A O 1
ATOM 705 N N . LEU A 1 89 ? -8.895 4.572 10.850 1.00 83.31 89 LEU A N 1
ATOM 706 C CA . LEU A 1 89 ? -9.509 4.396 12.153 1.00 83.31 89 LEU A CA 1
ATOM 707 C C . LEU A 1 89 ? -10.978 4.840 12.173 1.00 83.31 89 LEU A C 1
ATOM 709 O O . LEU A 1 89 ? -11.810 4.159 12.768 1.00 83.31 89 LEU A O 1
ATOM 713 N N . MET A 1 90 ? -11.322 5.921 11.463 1.00 82.75 90 MET A N 1
ATOM 714 C CA . MET A 1 90 ? -12.722 6.306 11.239 1.00 82.75 90 MET A CA 1
ATOM 715 C C . MET A 1 90 ? -13.489 5.230 10.455 1.00 82.75 90 MET A C 1
ATOM 717 O O . MET A 1 90 ? -14.625 4.919 10.805 1.00 82.75 90 MET A O 1
ATOM 721 N N . LEU A 1 91 ? -12.868 4.639 9.429 1.00 84.38 91 LEU A N 1
ATOM 722 C CA . LEU A 1 91 ? -13.444 3.537 8.649 1.00 84.38 91 LEU A CA 1
ATOM 723 C C . LEU A 1 91 ? -13.662 2.282 9.500 1.00 84.38 91 LEU A C 1
ATOM 725 O O . LEU A 1 91 ? -14.748 1.712 9.462 1.00 84.38 91 LEU A O 1
ATOM 729 N N . ILE A 1 92 ? -12.668 1.878 10.295 1.00 84.75 92 ILE A N 1
ATOM 730 C CA . ILE A 1 92 ? -12.780 0.727 11.202 1.00 84.75 92 ILE A CA 1
ATOM 731 C C . ILE A 1 92 ? -13.907 0.964 12.206 1.00 84.75 92 ILE A C 1
ATOM 733 O O . ILE A 1 92 ? -14.766 0.104 12.361 1.00 84.75 92 ILE A O 1
ATOM 737 N N . ALA A 1 93 ? -13.967 2.141 12.830 1.00 84.00 93 ALA A N 1
ATOM 738 C CA . ALA A 1 93 ? -15.037 2.460 13.768 1.00 84.00 93 ALA A CA 1
ATOM 739 C C . ALA A 1 93 ? -16.427 2.471 13.108 1.00 84.00 93 ALA A C 1
ATOM 741 O O . ALA A 1 93 ? -17.393 2.026 13.720 1.00 84.00 93 ALA A O 1
ATOM 742 N N . ALA A 1 94 ? -16.536 2.932 11.857 1.00 83.06 94 ALA A N 1
ATOM 743 C CA . ALA A 1 94 ? -17.797 2.936 11.117 1.00 83.06 94 ALA A CA 1
ATOM 744 C C . ALA A 1 94 ? -18.247 1.530 10.675 1.00 83.06 94 ALA A C 1
ATOM 746 O O . ALA A 1 94 ? -19.443 1.250 10.688 1.00 83.06 94 ALA A O 1
ATOM 747 N N . VAL A 1 95 ? -17.314 0.658 10.274 1.00 87.31 95 VAL A N 1
ATOM 748 C CA . VAL A 1 95 ? -17.619 -0.681 9.734 1.00 87.31 95 VAL A CA 1
ATOM 749 C C . VAL A 1 95 ? -17.729 -1.742 10.834 1.00 87.31 95 VAL A C 1
ATOM 751 O O . VAL A 1 95 ? -18.630 -2.573 10.775 1.00 87.31 95 VAL A O 1
ATOM 754 N N . LEU A 1 96 ? -16.838 -1.727 11.833 1.00 84.62 96 LEU A N 1
ATOM 755 C CA . LEU A 1 96 ? -16.839 -2.686 12.951 1.00 84.62 96 LEU A CA 1
ATOM 756 C C . LEU A 1 96 ? -17.683 -2.210 14.145 1.00 84.62 96 LEU A C 1
ATOM 758 O O . LEU A 1 96 ? -18.056 -3.029 14.979 1.00 84.62 96 LEU A O 1
ATOM 762 N N . GLY A 1 97 ? -17.997 -0.912 14.242 1.00 76.94 97 GLY A N 1
ATOM 763 C CA . GLY A 1 97 ? -18.830 -0.363 15.319 1.00 76.94 97 GLY A CA 1
ATOM 764 C C . GLY A 1 97 ? -18.156 -0.322 16.696 1.00 76.94 97 GLY A C 1
ATOM 765 O O . GLY A 1 97 ? -18.846 -0.195 17.707 1.00 76.94 97 GLY A O 1
ATOM 766 N N . GLU A 1 98 ? -16.828 -0.450 16.770 1.00 76.94 98 GLU A N 1
ATOM 767 C CA . GLU A 1 98 ? -16.117 -0.488 18.051 1.00 76.94 98 GLU A CA 1
ATOM 768 C C . GLU A 1 98 ? -16.029 0.894 18.731 1.00 76.94 98 GLU A C 1
ATOM 770 O O . GLU A 1 98 ? -15.759 1.905 18.072 1.00 76.94 98 GLU A O 1
ATOM 775 N N . PRO A 1 99 ? -16.203 0.964 20.068 1.00 72.31 99 PRO A N 1
ATOM 776 C CA . PRO A 1 99 ? -16.099 2.213 20.810 1.00 72.31 99 PRO A CA 1
ATOM 777 C C . PRO A 1 99 ? -14.648 2.704 20.861 1.00 72.31 99 PRO A C 1
ATOM 779 O O . PRO A 1 99 ? -13.781 2.126 21.521 1.00 72.31 99 PRO A O 1
ATOM 782 N N . ILE A 1 100 ? -14.396 3.830 20.196 1.00 77.81 100 ILE A N 1
ATOM 783 C CA . ILE A 1 100 ? -13.085 4.477 20.169 1.00 77.81 100 ILE A CA 1
ATOM 784 C C . ILE A 1 100 ? -12.770 5.086 21.546 1.00 77.81 100 ILE A C 1
ATOM 786 O O . ILE A 1 100 ? -13.461 5.992 22.013 1.00 77.81 100 ILE A O 1
ATOM 790 N N . GLN A 1 101 ? -11.690 4.620 22.176 1.00 81.00 101 GLN A N 1
ATOM 791 C CA . GLN A 1 101 ? -11.181 5.155 23.444 1.00 81.00 101 GLN A CA 1
ATOM 792 C C . GLN A 1 101 ? -10.652 6.596 23.299 1.00 81.00 101 GLN A C 1
ATOM 794 O O . GLN A 1 101 ? -10.208 7.016 22.228 1.00 81.00 101 GLN A O 1
ATOM 799 N N . TRP A 1 102 ? -10.639 7.361 24.397 1.00 80.75 102 TRP A N 1
ATOM 800 C CA . TRP A 1 102 ? -10.207 8.769 24.384 1.00 80.75 102 TRP A CA 1
ATOM 801 C C . TRP A 1 102 ? -8.753 8.941 23.905 1.00 80.75 102 TRP A C 1
ATOM 803 O O . TRP A 1 102 ? -8.441 9.906 23.206 1.00 80.75 102 TRP A O 1
ATOM 813 N N . GLN A 1 103 ? -7.870 7.988 24.226 1.00 82.44 103 GLN A N 1
ATOM 814 C CA . GLN A 1 103 ? -6.459 8.030 23.830 1.00 82.44 103 GLN A CA 1
ATOM 815 C C . GLN A 1 103 ? -6.300 8.043 22.306 1.00 82.44 103 GLN A C 1
ATOM 817 O O . GLN A 1 103 ? -5.376 8.664 21.780 1.00 82.44 103 GLN A O 1
ATOM 822 N N . THR A 1 104 ? -7.226 7.412 21.586 1.00 82.56 104 THR A N 1
ATOM 823 C CA . THR A 1 104 ? -7.226 7.399 20.128 1.00 82.56 104 THR A CA 1
ATOM 824 C C . THR A 1 104 ? -7.555 8.775 19.566 1.00 82.56 104 THR A C 1
ATOM 826 O O . THR A 1 104 ? -6.874 9.226 18.651 1.00 82.56 104 THR A O 1
ATOM 829 N N . TRP A 1 105 ? -8.519 9.490 20.154 1.00 81.00 105 TRP A N 1
ATOM 830 C CA . TRP A 1 105 ? -8.817 10.879 19.787 1.00 81.00 105 TRP A CA 1
ATOM 831 C C . TRP A 1 105 ? -7.630 11.810 20.050 1.00 81.00 105 TRP A C 1
ATOM 833 O O . TRP A 1 105 ? -7.325 12.660 19.213 1.00 81.00 105 TRP A O 1
ATOM 843 N N . ALA A 1 106 ? -6.912 11.610 21.160 1.00 84.94 106 ALA A N 1
ATOM 844 C CA . ALA A 1 106 ? -5.691 12.355 21.464 1.00 84.94 106 ALA A CA 1
ATOM 845 C C . ALA A 1 106 ? -4.580 12.098 20.430 1.00 84.94 106 ALA A C 1
ATOM 847 O O . ALA A 1 106 ? -3.968 13.041 19.926 1.00 84.94 106 ALA A O 1
ATOM 848 N N . GLY A 1 107 ? -4.350 10.832 20.062 1.00 83.88 107 GLY A N 1
ATOM 849 C CA . GLY A 1 107 ? -3.393 10.468 19.013 1.00 83.88 107 GLY A CA 1
ATOM 850 C C . GLY A 1 107 ? -3.783 11.035 17.645 1.00 83.88 107 GLY A C 1
ATOM 851 O O . GLY A 1 107 ? -2.934 11.540 16.912 1.00 83.88 107 GLY A O 1
ATOM 852 N N . LEU A 1 108 ? -5.077 11.027 17.328 1.00 84.00 108 LEU A N 1
ATOM 853 C CA . LEU A 1 108 ? -5.619 11.564 16.084 1.00 84.00 108 LEU A CA 1
ATOM 854 C C . LEU A 1 108 ? -5.415 13.084 16.000 1.00 84.00 108 LEU A C 1
ATOM 856 O O . LEU A 1 108 ? -4.937 13.585 14.981 1.00 84.00 108 LEU A O 1
ATOM 860 N N . ALA A 1 109 ? -5.665 13.805 17.097 1.00 85.12 109 ALA A N 1
ATOM 861 C CA . ALA A 1 109 ? -5.373 15.233 17.209 1.00 85.12 109 ALA A CA 1
ATOM 862 C C . ALA A 1 109 ? -3.870 15.535 17.058 1.00 85.12 109 ALA A C 1
ATOM 864 O O . ALA A 1 109 ? -3.506 16.481 16.359 1.00 85.12 109 ALA A O 1
ATOM 865 N N . LEU A 1 110 ? -2.995 14.710 17.644 1.00 85.69 110 LEU A N 1
ATOM 866 C CA . LEU A 1 110 ? -1.541 14.860 17.529 1.00 85.69 110 LEU A CA 1
ATOM 867 C C . LEU A 1 110 ? -1.057 14.683 16.079 1.00 85.69 110 LEU A C 1
ATOM 869 O O . LEU A 1 110 ? -0.269 15.492 15.587 1.00 85.69 110 LEU A O 1
ATOM 873 N N . ILE A 1 111 ? -1.550 13.658 15.374 1.00 84.62 111 ILE A N 1
ATOM 874 C CA . ILE A 1 111 ? -1.198 13.399 13.968 1.00 84.62 111 ILE A CA 1
ATOM 875 C C . ILE A 1 111 ? -1.691 14.542 13.077 1.00 84.62 111 ILE A C 1
ATOM 877 O O . ILE A 1 111 ? -0.924 15.059 12.263 1.00 84.62 111 ILE A O 1
ATOM 881 N N . LEU A 1 112 ? -2.943 14.980 13.252 1.00 84.19 112 LEU A N 1
ATOM 882 C CA . LEU A 1 112 ? -3.498 16.104 12.495 1.00 84.19 112 LEU A CA 1
ATOM 883 C C . LEU A 1 112 ? -2.728 17.404 12.761 1.00 84.19 112 LEU A C 1
ATOM 885 O O . LEU A 1 112 ? -2.420 18.128 11.813 1.00 84.19 112 LEU A O 1
ATOM 889 N N . GLY A 1 113 ? -2.352 17.665 14.016 1.00 84.69 113 GLY A N 1
ATOM 890 C CA . GLY A 1 113 ? -1.507 18.799 14.393 1.00 84.69 113 GLY A CA 1
ATOM 891 C C . GLY A 1 113 ? -0.124 18.744 13.738 1.00 84.69 113 GLY A C 1
ATOM 892 O O . GLY A 1 113 ? 0.319 19.729 13.147 1.00 84.69 113 GLY A O 1
ATOM 893 N N . GLY A 1 114 ? 0.530 17.580 13.752 1.00 83.00 114 GLY A N 1
ATOM 894 C CA . GLY A 1 114 ? 1.822 17.377 13.090 1.00 83.00 114 GLY A CA 1
ATOM 895 C C . GLY A 1 114 ? 1.757 17.585 11.573 1.00 83.00 114 GLY A C 1
ATOM 896 O O . GLY A 1 114 ? 2.614 18.262 10.999 1.00 83.00 114 GLY A O 1
ATOM 897 N N . VAL A 1 115 ? 0.709 17.074 10.917 1.00 82.00 115 VAL A N 1
ATOM 898 C CA . VAL A 1 115 ? 0.472 17.308 9.482 1.00 82.00 115 VAL A CA 1
ATOM 899 C C . VAL A 1 115 ? 0.230 18.792 9.206 1.00 82.00 115 VAL A C 1
ATOM 901 O O . VAL A 1 115 ? 0.764 19.318 8.229 1.00 82.00 115 VAL A O 1
ATOM 904 N N . TRP A 1 116 ? -0.538 19.481 10.054 1.00 80.31 116 TRP A N 1
ATOM 905 C CA . TRP A 1 116 ? -0.826 20.909 9.908 1.00 80.31 116 TRP A CA 1
ATOM 906 C C . TRP A 1 116 ? 0.440 21.769 9.972 1.00 80.31 116 TRP A C 1
ATOM 908 O O . TRP A 1 116 ? 0.693 22.554 9.055 1.00 80.31 116 TRP A O 1
ATOM 918 N N . VAL A 1 117 ? 1.280 21.564 10.990 1.00 83.12 117 VAL A N 1
ATOM 919 C CA . VAL A 1 117 ? 2.569 22.267 11.129 1.00 83.12 117 VAL A CA 1
ATOM 920 C C . VAL A 1 117 ? 3.488 21.960 9.943 1.00 83.12 117 VAL A C 1
ATOM 922 O O . VAL A 1 117 ? 4.061 22.868 9.341 1.00 83.12 117 VAL A O 1
ATOM 925 N N . GLY A 1 118 ? 3.559 20.695 9.517 1.00 73.50 118 GLY A N 1
ATOM 926 C CA . GLY A 1 118 ? 4.344 20.301 8.345 1.00 73.50 118 GLY A CA 1
ATOM 927 C C . GLY A 1 118 ? 3.865 20.933 7.028 1.00 73.50 118 GLY A C 1
ATOM 928 O O . GLY A 1 118 ? 4.661 21.096 6.097 1.00 73.50 118 GLY A O 1
ATOM 929 N N . ARG A 1 119 ? 2.583 21.319 6.912 1.00 70.88 119 ARG A N 1
ATOM 930 C CA . ARG A 1 119 ? 2.073 22.062 5.743 1.00 70.88 119 ARG A CA 1
ATOM 931 C C . ARG A 1 119 ? 2.596 23.496 5.704 1.00 70.88 119 ARG A C 1
ATOM 933 O O . ARG A 1 119 ? 2.950 23.935 4.612 1.00 70.88 119 ARG A O 1
ATOM 940 N N . GLN A 1 120 ? 2.682 24.179 6.847 1.00 65.00 120 GLN A N 1
ATOM 941 C CA . GLN A 1 120 ? 3.119 25.580 6.919 1.00 65.00 120 GLN A CA 1
ATOM 942 C C . GLN A 1 120 ? 4.575 25.760 6.468 1.00 65.00 120 GLN A C 1
ATOM 944 O O . GLN A 1 120 ? 4.845 26.634 5.655 1.00 65.00 120 GLN A O 1
ATOM 949 N N . GLN A 1 121 ? 5.475 24.841 6.833 1.00 59.31 121 GLN A N 1
ATOM 950 C CA . GLN A 1 121 ? 6.887 24.889 6.412 1.00 59.31 121 GLN A CA 1
ATOM 951 C C . GLN A 1 121 ? 7.122 24.820 4.891 1.00 59.31 121 GLN A C 1
ATOM 953 O O . GLN A 1 121 ? 8.206 25.149 4.434 1.00 59.31 121 GLN A O 1
ATOM 958 N N . VAL A 1 122 ? 6.144 24.365 4.098 1.00 56.56 122 VAL A N 1
ATOM 959 C CA . VAL A 1 122 ? 6.235 24.358 2.620 1.00 56.56 122 VAL A CA 1
ATOM 960 C C . VAL A 1 122 ? 5.494 25.527 1.981 1.00 56.56 122 VAL A C 1
ATOM 962 O O . VAL A 1 122 ? 5.647 25.757 0.790 1.00 56.56 122 VAL A O 1
ATOM 965 N N . ALA A 1 123 ? 4.672 26.252 2.737 1.00 53.69 123 ALA A N 1
ATOM 966 C CA . ALA A 1 123 ? 4.049 27.479 2.249 1.00 53.69 123 ALA A CA 1
ATOM 967 C C . ALA A 1 123 ? 5.005 28.687 2.324 1.00 53.69 123 ALA A C 1
ATOM 969 O O . ALA A 1 123 ? 4.755 29.684 1.658 1.00 53.69 123 ALA A O 1
ATOM 970 N N . GLU A 1 124 ? 6.084 28.588 3.109 1.00 46.94 124 GLU A N 1
ATOM 971 C CA . GLU A 1 124 ? 7.058 29.665 3.352 1.00 46.94 124 GLU A CA 1
ATOM 972 C C . GLU A 1 124 ? 8.357 29.541 2.521 1.00 46.94 124 GLU A C 1
ATOM 974 O O . GLU A 1 124 ? 9.241 30.386 2.644 1.00 46.94 124 GLU A O 1
ATOM 979 N N . THR A 1 125 ? 8.470 28.523 1.656 1.00 43.62 125 THR A N 1
ATOM 980 C CA . THR A 1 125 ? 9.600 28.276 0.728 1.00 43.62 125 THR A CA 1
ATOM 981 C C . THR A 1 125 ? 9.136 28.219 -0.714 1.00 43.62 125 THR A C 1
ATOM 983 O O . THR A 1 125 ? 9.794 28.841 -1.573 1.00 43.62 125 THR A O 1
#

Sequence (125 aa):
MLWAGYWIACVRDPRPPVEGLFQNFLMAIPLLAVWVRPQWPDLPALAGALYVGCFEMGLTFVLWVSALRLTRHAARISRLIFLSPPLSLMLIAAVLGEPIQWQTWAGLALILGGVWVGRQQVAET